Protein AF-A0A6A5EE91-F1 (afdb_monomer_lite)

Organism: Perca fluviatilis (NCBI:txid8168)

Secondary structure (DSSP, 8-state):
-EETTTTEE--HHHHHTTTTTS-EE-HHHHHHHHHHHHHHHHHHHHHHHHHHHHHHHHHHHHHHHHHHHHHHHHHHHHHHHHHHHHHHHHHHHHHHHHHHHHHHHHHHHHHHHHHHHHHHHHHHHHHHHHHHHHH--HHHHTTHHHHHHHHHHHHHHHHHHHHHHTT-GGGGG---

Radius of gyration: 57.84 Å; chains: 1; bounding box: 101×19×153 Å

InterPro domains:
  IPR051051 E3 ubiquitin-protein ligase TRIM/RNF [PTHR25465] (1-145)
  IPR058030 TRIM8/14/16/25/29/45/65, coiled-coil region [PF25600] (47-143)

Foldseek 3Di:
DAFPVVRGDDDPVCCVPVVVVTDDDDPVVVVVVVVVVVVVVVVVVVVVVVVVVVVVVVVVVVVVVVVVVVVVVVVVVVVVVVVVVVVVVVVVVVVVVVVVLVVLVVVVVVLVVVVVVVVVVVVVVVVVVVVLVVVPDPVSVVCVVVVVVVVVVSVVVVVVSVVVVVPRCNPVPPDD

pLDDT: mean 83.96, std 17.57, range [39.72, 98.75]

Sequence (176 aa):
MFCQKDQKPVCVQGTEREHKRHKTVPMEEENKRIHLREMISSIQPMIHTRLRRVKEIQNSVGLSKQITEREIESSAQICSMLISAIERQHARLVEELEKRQQEAERRAEELFQELEEELNDLQMRSSELQHLEHTQNPVHLLQVRYLHCIYTDLNQHFKNCTQTFASFPIFRVSRL

Structure (mmCIF, N/CA/C/O backbone):
data_AF-A0A6A5EE91-F1
#
_entry.id   AF-A0A6A5EE91-F1
#
loop_
_atom_site.group_PDB
_atom_site.id
_atom_site.type_symbol
_atom_site.label_atom_id
_atom_site.label_alt_id
_atom_site.label_comp_id
_atom_site.label_asym_id
_atom_site.label_entity_id
_atom_site.label_seq_id
_atom_site.pdbx_PDB_ins_code
_atom_site.Cartn_x
_atom_site.Cartn_y
_atom_site.Cartn_z
_atom_site.occupancy
_atom_site.B_iso_or_equiv
_atom_site.auth_seq_id
_atom_site.auth_comp_id
_atom_site.auth_asym_id
_atom_site.auth_atom_id
_atom_site.pdbx_PDB_model_num
ATOM 1 N N . MET A 1 1 ? -40.804 -7.877 71.565 1.00 92.88 1 MET A N 1
ATOM 2 C CA . MET A 1 1 ? -41.388 -7.021 70.508 1.00 92.88 1 MET A CA 1
ATOM 3 C C . MET A 1 1 ? -40.416 -5.888 70.218 1.00 92.88 1 MET A C 1
ATOM 5 O O . MET A 1 1 ? -39.612 -5.576 71.084 1.00 92.88 1 MET A O 1
ATOM 9 N N . PHE A 1 2 ? -40.455 -5.280 69.040 1.00 93.94 2 PHE A N 1
ATOM 10 C CA . PHE A 1 2 ? -39.658 -4.102 68.699 1.00 93.94 2 PHE A CA 1
ATOM 11 C C . PHE A 1 2 ? -40.588 -2.924 68.434 1.00 93.94 2 PHE A C 1
ATOM 13 O O . PHE A 1 2 ? -41.503 -3.038 67.618 1.00 93.94 2 PHE A O 1
ATOM 20 N N . CYS A 1 3 ? -40.387 -1.808 69.134 1.00 94.00 3 CYS A N 1
ATOM 21 C CA . CYS A 1 3 ? -41.149 -0.586 68.903 1.00 94.00 3 CYS A CA 1
ATOM 22 C C . CYS A 1 3 ? -40.497 0.219 67.774 1.00 94.00 3 CYS A C 1
ATOM 24 O O . CYS A 1 3 ? -39.404 0.749 67.948 1.00 94.00 3 CYS A O 1
ATOM 26 N N . GLN A 1 4 ? -41.172 0.356 66.630 1.00 90.62 4 GLN A N 1
ATOM 27 C CA . GLN A 1 4 ? -40.611 1.045 65.457 1.00 90.62 4 GLN A CA 1
ATOM 28 C C . GLN A 1 4 ? -40.472 2.559 65.654 1.00 90.62 4 GLN A C 1
ATOM 30 O O . GLN A 1 4 ? -39.607 3.177 65.035 1.00 90.62 4 GLN A O 1
ATOM 35 N N . LYS A 1 5 ? -41.303 3.160 66.516 1.00 92.62 5 LYS A N 1
ATOM 36 C CA . LYS A 1 5 ? -41.233 4.597 66.813 1.00 92.62 5 LYS A CA 1
ATOM 37 C C . LYS A 1 5 ? -40.051 4.934 67.722 1.00 92.62 5 LYS A C 1
ATOM 39 O O . LYS A 1 5 ? -39.334 5.884 67.445 1.00 92.62 5 LYS A O 1
ATOM 44 N N . ASP A 1 6 ? -39.844 4.135 68.767 1.00 92.12 6 ASP A N 1
ATOM 45 C CA . ASP A 1 6 ? -38.796 4.383 69.768 1.00 92.12 6 ASP A CA 1
ATOM 46 C C . ASP A 1 6 ? -37.490 3.633 69.463 1.00 92.12 6 ASP A C 1
ATOM 48 O O . ASP A 1 6 ? -36.541 3.730 70.233 1.00 92.12 6 ASP A O 1
ATOM 52 N N . GLN A 1 7 ? -37.457 2.869 68.361 1.00 91.31 7 GLN A N 1
ATOM 53 C CA . GLN A 1 7 ? -36.296 2.129 67.851 1.00 91.31 7 GLN A CA 1
ATOM 54 C C . GLN A 1 7 ? -35.614 1.247 68.912 1.00 91.31 7 GLN A C 1
ATOM 56 O O . GLN A 1 7 ? -34.389 1.171 68.988 1.00 91.31 7 GLN A O 1
ATOM 61 N N . LYS A 1 8 ? -36.410 0.568 69.751 1.00 92.12 8 LYS A N 1
ATOM 62 C CA . LYS A 1 8 ? -35.899 -0.282 70.836 1.00 92.12 8 LYS A CA 1
ATOM 63 C C . LYS A 1 8 ? -36.728 -1.552 71.046 1.00 92.12 8 LYS A C 1
ATOM 65 O O . LYS A 1 8 ? -37.943 -1.545 70.801 1.00 92.12 8 LYS A O 1
ATOM 70 N N . PRO A 1 9 ? -36.107 -2.642 71.534 1.00 92.44 9 PRO A N 1
ATOM 71 C CA . PRO A 1 9 ? -36.844 -3.798 72.016 1.00 92.44 9 PRO A CA 1
ATOM 72 C C . PRO A 1 9 ? -37.710 -3.421 73.222 1.00 92.44 9 PRO A C 1
ATOM 74 O O . PRO A 1 9 ? -37.309 -2.648 74.089 1.00 92.44 9 PRO A O 1
ATOM 77 N N . VAL A 1 10 ? -38.910 -3.988 73.270 1.00 92.88 10 VAL A N 1
ATOM 78 C CA . VAL A 1 10 ? -39.907 -3.783 74.324 1.00 92.88 10 VAL A CA 1
ATOM 79 C C . VAL A 1 10 ? -40.538 -5.127 74.712 1.00 92.88 10 VAL A C 1
ATOM 81 O O . VAL A 1 10 ? -40.717 -6.023 73.872 1.00 92.88 10 VAL A O 1
ATOM 84 N N . CYS A 1 11 ? -40.868 -5.288 75.995 1.00 91.75 11 CYS A N 1
ATOM 85 C CA . CYS A 1 11 ? -41.605 -6.449 76.500 1.00 91.75 11 CYS A CA 1
ATOM 86 C C . CYS A 1 11 ? -43.102 -6.351 76.145 1.00 91.75 11 CYS A C 1
ATOM 88 O O . CYS A 1 11 ? -43.595 -5.272 75.814 1.00 91.75 11 CYS A O 1
ATOM 90 N N . VAL A 1 12 ? -43.842 -7.462 76.235 1.00 87.62 12 VAL A N 1
ATOM 91 C CA . VAL A 1 12 ? -45.277 -7.521 75.877 1.00 87.62 12 VAL A CA 1
ATOM 92 C C . VAL A 1 12 ? -46.114 -6.535 76.706 1.00 87.62 12 VAL A C 1
ATOM 94 O O . VAL A 1 12 ? -46.887 -5.766 76.150 1.00 87.62 12 VAL A O 1
ATOM 97 N N . GLN A 1 13 ? -45.876 -6.435 78.015 1.00 89.56 13 GLN A N 1
ATOM 98 C CA . GLN A 1 13 ? -46.584 -5.479 78.883 1.00 89.56 13 GLN A CA 1
ATOM 99 C C . GLN A 1 13 ? -46.314 -4.012 78.502 1.00 89.56 13 GLN A C 1
ATOM 101 O O . GLN A 1 13 ? -47.213 -3.173 78.560 1.00 89.56 13 GLN A O 1
ATOM 106 N N . GLY A 1 14 ? -45.092 -3.697 78.058 1.00 86.31 14 GLY A N 1
ATOM 107 C CA . GLY A 1 14 ? -44.739 -2.370 77.550 1.00 86.31 14 GLY A CA 1
ATOM 108 C C . GLY A 1 14 ? -45.494 -2.016 76.267 1.00 86.31 14 GLY A C 1
ATOM 109 O O . GLY A 1 14 ? -45.837 -0.851 76.066 1.00 86.31 14 GLY A O 1
ATOM 110 N N . THR A 1 15 ? -45.825 -3.016 75.437 1.00 86.44 15 THR A N 1
ATOM 111 C CA . THR A 1 15 ? -46.661 -2.819 74.238 1.00 86.44 15 THR A CA 1
ATOM 112 C C . THR A 1 15 ? -48.112 -2.478 74.559 1.00 86.44 15 THR A C 1
ATOM 114 O O . THR A 1 15 ? -48.757 -1.823 73.754 1.00 86.44 15 THR A O 1
ATOM 117 N N . GLU A 1 16 ? -48.615 -2.836 75.742 1.00 87.56 16 GLU A N 1
ATOM 118 C CA . GLU A 1 16 ? -49.997 -2.559 76.161 1.00 87.56 16 GLU A CA 1
ATOM 119 C C . GLU A 1 16 ? -50.145 -1.254 76.960 1.00 87.56 16 GLU A C 1
ATOM 121 O O . GLU A 1 16 ? -51.261 -0.759 77.136 1.00 87.56 16 GLU A O 1
ATOM 126 N N . ARG A 1 17 ? -49.031 -0.678 77.435 1.00 90.06 17 ARG A N 1
ATOM 127 C CA . ARG A 1 17 ? -48.997 0.551 78.242 1.00 90.06 17 ARG A CA 1
ATOM 128 C C . ARG A 1 17 ? -48.303 1.691 77.499 1.00 90.06 17 ARG A C 1
ATOM 130 O O . ARG A 1 17 ? -48.923 2.365 76.678 1.00 90.06 17 ARG A O 1
ATOM 137 N N . GLU A 1 18 ? -47.017 1.890 77.772 1.00 90.75 18 GLU A N 1
ATOM 138 C CA . GLU A 1 18 ? -46.207 3.012 77.282 1.00 90.75 18 GLU A CA 1
ATOM 139 C C . GLU A 1 18 ? -46.139 3.063 75.751 1.00 90.75 18 GLU A C 1
ATOM 141 O O . GLU A 1 18 ? -46.157 4.142 75.162 1.00 90.75 18 GLU A O 1
ATOM 146 N N . HIS A 1 19 ? -46.152 1.899 75.097 1.00 90.31 19 HIS A N 1
ATOM 147 C CA . HIS A 1 19 ? -46.056 1.771 73.644 1.00 90.31 19 HIS A CA 1
ATOM 148 C C . HIS A 1 19 ? -47.381 1.370 72.976 1.00 90.31 19 HIS A C 1
ATOM 150 O O . HIS A 1 19 ? -47.380 1.002 71.804 1.00 90.31 19 HIS A O 1
ATOM 156 N N . LYS A 1 20 ? -48.526 1.498 73.669 1.00 89.81 20 LYS A N 1
ATOM 157 C CA . LYS A 1 20 ? -49.857 1.082 73.171 1.00 89.81 20 LYS A CA 1
ATOM 158 C C . LYS A 1 20 ? -50.267 1.724 71.848 1.00 89.81 20 LYS A C 1
ATOM 160 O O . LYS A 1 20 ? -50.977 1.124 71.050 1.00 89.81 20 LYS A O 1
ATOM 165 N N . ARG A 1 21 ? -49.838 2.967 71.621 1.00 92.44 21 ARG A N 1
ATOM 166 C CA . ARG A 1 21 ? -50.110 3.722 70.385 1.00 92.44 21 ARG A CA 1
ATOM 167 C C . ARG A 1 21 ? -48.973 3.639 69.369 1.00 92.44 21 ARG A C 1
ATOM 169 O O . ARG A 1 21 ? -49.032 4.301 68.337 1.00 92.44 21 ARG A O 1
ATOM 176 N N . HIS A 1 22 ? -47.909 2.900 69.670 1.00 93.62 22 HIS A N 1
ATOM 177 C CA . HIS A 1 22 ? -46.760 2.759 68.788 1.00 93.62 22 HIS A CA 1
ATOM 178 C C . HIS A 1 22 ? -46.861 1.439 68.027 1.00 93.62 22 HIS A C 1
ATOM 180 O O . HIS A 1 22 ? -47.317 0.426 68.554 1.00 93.62 22 HIS A O 1
ATOM 186 N N . LYS A 1 23 ? -46.410 1.438 66.770 1.00 92.81 23 LYS A N 1
ATOM 187 C CA . LYS A 1 23 ? -46.340 0.206 65.988 1.00 92.81 23 LYS A CA 1
ATOM 188 C C . LYS A 1 23 ? -45.242 -0.686 66.563 1.00 92.81 23 LYS A C 1
ATOM 190 O O . LYS A 1 23 ? -44.068 -0.304 66.563 1.00 92.81 23 LYS A O 1
ATOM 195 N N . THR A 1 24 ? -45.633 -1.862 67.046 1.00 92.81 24 THR A N 1
ATOM 196 C CA . THR A 1 24 ? -44.711 -2.883 67.540 1.00 92.81 24 THR A CA 1
ATOM 197 C C . THR A 1 24 ? -44.760 -4.108 66.633 1.00 92.81 24 THR A C 1
ATOM 199 O O . THR A 1 24 ? -45.822 -4.483 66.146 1.00 92.81 24 THR A O 1
ATOM 202 N N . VAL A 1 25 ? -43.600 -4.699 66.355 1.00 93.62 25 VAL A N 1
ATOM 203 C CA . VAL A 1 25 ? -43.458 -5.885 65.493 1.00 93.62 25 VAL A CA 1
ATOM 204 C C . VAL A 1 25 ? -42.658 -6.978 66.212 1.00 93.62 25 VAL A C 1
ATOM 206 O O . VAL A 1 25 ? -41.952 -6.676 67.184 1.00 93.62 25 VAL A O 1
ATOM 209 N N . PRO A 1 26 ? -42.744 -8.252 65.793 1.00 94.44 26 PRO A N 1
ATOM 210 C CA . PRO A 1 26 ? -41.847 -9.294 66.280 1.00 94.44 26 PRO A CA 1
ATOM 211 C C . PRO A 1 26 ? -40.377 -8.937 66.023 1.00 94.44 26 PRO A C 1
ATOM 213 O O . PRO A 1 26 ? -40.028 -8.374 64.987 1.00 94.44 26 PRO A O 1
ATOM 216 N N . MET A 1 27 ? -39.501 -9.282 66.969 1.00 90.94 27 MET A N 1
ATOM 217 C CA . MET A 1 27 ? -38.070 -8.949 66.888 1.00 90.94 27 MET A CA 1
ATOM 218 C C . MET A 1 27 ? -37.396 -9.611 65.677 1.00 90.94 27 MET A C 1
ATOM 220 O O . MET A 1 27 ? -36.584 -8.994 64.999 1.00 90.94 27 MET A O 1
ATOM 224 N N . GLU A 1 28 ? -37.766 -10.858 65.381 1.00 92.38 28 GLU A N 1
ATOM 225 C CA . GLU A 1 28 ? -37.256 -11.614 64.231 1.00 92.38 28 GLU A CA 1
ATOM 226 C C . GLU A 1 28 ? -37.595 -10.943 62.898 1.00 92.38 28 GLU A C 1
ATOM 228 O O . GLU A 1 28 ? -36.780 -10.950 61.977 1.00 92.38 28 GLU A O 1
ATOM 233 N N . GLU A 1 29 ? -38.781 -10.338 62.793 1.00 93.31 29 GLU A N 1
ATOM 234 C CA . GLU A 1 29 ? -39.192 -9.614 61.594 1.00 93.31 29 GLU A CA 1
ATOM 235 C C . GLU A 1 29 ? -38.387 -8.321 61.428 1.00 93.31 29 GLU A C 1
ATOM 237 O O . GLU A 1 29 ? -37.888 -8.050 60.335 1.00 93.31 29 GLU A O 1
ATOM 242 N N . GLU A 1 30 ? -38.176 -7.555 62.504 1.00 91.94 30 GLU A N 1
ATOM 243 C CA . GLU A 1 30 ? -37.351 -6.342 62.433 1.00 91.94 30 GLU A CA 1
ATOM 244 C C . GLU A 1 30 ? -35.878 -6.664 62.124 1.00 91.94 30 GLU A C 1
ATOM 246 O O . GLU A 1 30 ? -35.286 -6.015 61.265 1.00 91.94 30 GLU A O 1
ATOM 251 N N . ASN A 1 31 ? -35.305 -7.717 62.719 1.00 91.31 31 ASN A N 1
ATOM 252 C CA . ASN A 1 31 ? -33.938 -8.159 62.417 1.00 91.31 31 ASN A CA 1
ATOM 253 C C . ASN A 1 31 ? -33.769 -8.539 60.937 1.00 91.31 31 ASN A C 1
ATOM 255 O O . ASN A 1 31 ? -32.796 -8.131 60.302 1.00 91.31 31 ASN A O 1
ATOM 259 N N . LYS A 1 32 ? -34.741 -9.257 60.352 1.00 95.25 32 LYS A N 1
ATOM 260 C CA . LYS A 1 32 ? -34.754 -9.546 58.907 1.00 95.25 32 LYS A CA 1
ATOM 261 C C . LYS A 1 32 ? -34.790 -8.258 58.079 1.00 95.25 32 LYS A C 1
ATOM 263 O O . LYS A 1 32 ? -34.081 -8.157 57.081 1.00 95.25 32 LYS A O 1
ATOM 268 N N . ARG A 1 33 ? -35.576 -7.252 58.486 1.00 92.56 33 ARG A N 1
ATOM 269 C CA . ARG A 1 33 ? -35.653 -5.953 57.788 1.00 92.56 33 ARG A CA 1
ATOM 270 C C . ARG A 1 33 ? -34.350 -5.159 57.872 1.00 92.56 33 ARG A C 1
ATOM 272 O O . ARG A 1 33 ? -33.967 -4.553 56.873 1.00 92.56 33 ARG A O 1
ATOM 279 N N . ILE A 1 34 ? -33.672 -5.167 59.021 1.00 92.25 34 ILE A N 1
ATOM 280 C CA . ILE A 1 34 ? -32.354 -4.535 59.192 1.00 92.25 34 ILE A CA 1
ATOM 281 C C . ILE A 1 34 ? -31.336 -5.208 58.271 1.00 92.25 34 ILE A C 1
ATOM 283 O O . ILE A 1 34 ? -30.700 -4.523 57.472 1.00 92.25 34 ILE A O 1
ATOM 287 N N . HIS A 1 35 ? -31.273 -6.540 58.287 1.00 95.94 35 HIS A N 1
ATOM 288 C CA . HIS A 1 35 ? -30.341 -7.289 57.450 1.00 95.94 35 HIS A CA 1
ATOM 289 C C . HIS A 1 35 ? -30.570 -7.050 55.948 1.00 95.94 35 HIS A C 1
ATOM 291 O O . HIS A 1 35 ? -29.628 -6.809 55.195 1.00 95.94 35 HIS A O 1
ATOM 297 N N . LEU A 1 36 ? -31.833 -7.009 55.502 1.00 96.75 36 LEU A N 1
ATOM 298 C CA . LEU A 1 36 ? -32.169 -6.635 54.124 1.00 96.75 36 LEU A CA 1
ATOM 299 C C . LEU A 1 36 ? -31.697 -5.216 53.779 1.00 96.75 36 LEU A C 1
ATOM 301 O O . LEU A 1 36 ? -31.202 -4.986 52.677 1.00 96.75 36 LEU A O 1
ATOM 305 N N . ARG A 1 37 ? -31.826 -4.257 54.703 1.00 96.31 37 ARG A N 1
ATOM 306 C CA . ARG A 1 37 ? -31.369 -2.876 54.487 1.00 96.31 37 ARG A CA 1
ATOM 307 C C . ARG A 1 37 ? -29.848 -2.798 54.357 1.00 96.31 37 ARG A C 1
ATOM 309 O O . ARG A 1 37 ? -29.365 -2.054 53.504 1.00 96.31 37 ARG A O 1
ATOM 316 N N . GLU A 1 38 ? -29.109 -3.573 55.146 1.00 96.75 38 GLU A N 1
ATOM 317 C CA . GLU A 1 38 ? -27.648 -3.689 55.053 1.00 96.75 38 GLU A CA 1
ATOM 318 C C . GLU A 1 38 ? -27.229 -4.307 53.716 1.00 96.75 38 GLU A C 1
ATOM 320 O O . GLU A 1 38 ? -26.401 -3.735 53.005 1.00 96.75 38 GLU A O 1
ATOM 325 N N . MET A 1 39 ? -27.872 -5.409 53.312 1.00 97.19 39 MET A N 1
ATOM 326 C CA . MET A 1 39 ? -27.637 -6.037 52.010 1.00 97.19 39 MET A CA 1
ATOM 327 C C . MET A 1 39 ? -27.901 -5.066 50.856 1.00 97.19 39 MET A C 1
ATOM 329 O O . MET A 1 39 ? -27.045 -4.900 49.988 1.00 97.19 39 MET A O 1
ATOM 333 N N . ILE A 1 40 ? -29.044 -4.371 50.857 1.00 96.88 40 ILE A N 1
ATOM 334 C CA . ILE A 1 40 ? -29.371 -3.365 49.834 1.00 96.88 40 ILE A CA 1
ATOM 335 C C . ILE A 1 40 ? -28.304 -2.266 49.817 1.00 96.88 40 ILE A C 1
ATOM 337 O O . ILE A 1 40 ? -27.783 -1.942 48.750 1.00 96.88 40 ILE A O 1
ATOM 341 N N . SER A 1 41 ? -27.925 -1.743 50.985 1.00 97.12 41 SER A N 1
ATOM 342 C CA . SER A 1 41 ? -26.894 -0.703 51.107 1.00 97.12 41 SER A CA 1
ATOM 343 C C . SER A 1 41 ? -25.532 -1.164 50.581 1.00 97.12 41 SER A C 1
ATOM 345 O O . SER A 1 41 ? -24.808 -0.363 49.998 1.00 97.12 41 SER A O 1
ATOM 347 N N . SER A 1 42 ? -25.203 -2.452 50.722 1.00 97.12 42 SER A N 1
ATOM 348 C CA . SER A 1 42 ? -23.964 -3.033 50.191 1.00 97.12 42 SER A CA 1
ATOM 349 C C . SER A 1 42 ? -23.988 -3.228 48.666 1.00 97.12 42 SER A C 1
ATOM 351 O O . SER A 1 42 ? -22.977 -3.011 48.000 1.00 97.12 42 SER A O 1
ATOM 353 N N . ILE A 1 43 ? -25.146 -3.565 48.085 1.00 98.06 43 ILE A N 1
ATOM 354 C CA . ILE A 1 43 ? -25.290 -3.866 46.650 1.00 98.06 43 ILE A CA 1
ATOM 355 C C . ILE A 1 43 ? -25.389 -2.588 45.806 1.00 98.06 43 ILE A C 1
ATOM 357 O O . ILE A 1 43 ? -24.845 -2.533 44.700 1.00 98.06 43 ILE A O 1
ATOM 361 N N . GLN A 1 44 ? -26.044 -1.537 46.306 1.00 97.81 44 GLN A N 1
ATOM 362 C CA . GLN A 1 44 ? -26.201 -0.271 45.578 1.00 97.81 44 GLN A CA 1
ATOM 363 C C . GLN A 1 44 ? -24.881 0.312 45.028 1.00 97.81 44 GLN A C 1
ATOM 365 O O . GLN A 1 44 ? -24.823 0.597 43.826 1.00 97.81 44 GLN A O 1
ATOM 370 N N . PRO A 1 45 ? -23.788 0.459 45.804 1.00 97.81 45 PRO A N 1
ATOM 371 C CA . PRO A 1 45 ? -22.523 0.969 45.271 1.00 97.81 45 PRO A CA 1
ATOM 372 C C . PRO A 1 45 ? -21.879 0.020 44.248 1.00 97.81 45 PRO A C 1
ATOM 374 O O . PRO A 1 45 ? -21.222 0.488 43.312 1.00 97.81 45 PRO A O 1
ATOM 377 N N . MET A 1 46 ? -22.099 -1.296 44.360 1.00 98.31 46 MET A N 1
ATOM 378 C CA . MET A 1 46 ? -21.632 -2.271 43.367 1.00 98.31 46 MET A CA 1
ATOM 379 C C . MET A 1 46 ? -22.330 -2.056 42.020 1.00 98.31 46 MET A C 1
ATOM 381 O O . MET A 1 46 ? -21.659 -2.035 40.988 1.00 98.31 46 MET A O 1
ATOM 385 N N . ILE A 1 47 ? -23.649 -1.820 42.024 1.00 98.50 47 ILE A N 1
ATOM 386 C CA . ILE A 1 47 ? -24.422 -1.498 40.813 1.00 98.50 47 ILE A CA 1
ATOM 387 C C . ILE A 1 47 ? -23.884 -0.219 40.166 1.00 98.50 47 ILE A C 1
ATOM 389 O O . ILE A 1 47 ? -23.543 -0.232 38.984 1.00 98.50 47 ILE A O 1
ATOM 393 N N . HIS A 1 48 ? -23.726 0.862 40.935 1.00 98.06 48 HIS A N 1
ATOM 394 C CA . HIS A 1 48 ? -23.190 2.129 40.419 1.00 98.06 48 HIS A CA 1
ATOM 395 C C . HIS A 1 48 ? -21.785 1.963 39.827 1.00 98.06 48 HIS A C 1
ATOM 397 O O . HIS A 1 48 ? -21.477 2.509 38.766 1.00 98.06 48 HIS A O 1
ATOM 403 N N . THR A 1 49 ? -20.939 1.166 40.482 1.00 98.62 49 THR A N 1
ATOM 404 C CA . THR A 1 49 ? -19.597 0.842 39.985 1.00 98.62 49 THR A CA 1
ATOM 405 C C . THR A 1 49 ? -19.670 0.088 38.660 1.00 98.62 49 THR A C 1
ATOM 407 O O . THR A 1 49 ? -18.962 0.439 37.717 1.00 98.62 49 THR A O 1
ATOM 410 N N . ARG A 1 50 ? -20.547 -0.918 38.543 1.00 98.75 50 ARG A N 1
ATOM 411 C CA . ARG A 1 50 ? -20.710 -1.685 37.300 1.00 98.75 50 ARG A CA 1
ATOM 412 C C . ARG A 1 50 ? -21.280 -0.834 36.168 1.00 98.75 50 ARG A C 1
ATOM 414 O O . ARG A 1 50 ? -20.754 -0.916 35.064 1.00 98.75 50 ARG A O 1
ATOM 421 N N . LEU A 1 51 ? -22.253 0.036 36.437 1.00 98.75 51 LEU A N 1
ATOM 422 C CA . LEU A 1 51 ? -22.781 0.984 35.447 1.00 98.75 51 LEU A CA 1
ATOM 423 C C . LEU A 1 51 ? -21.689 1.920 34.915 1.00 98.75 51 LEU A C 1
ATOM 425 O O . LEU A 1 51 ? -21.582 2.122 33.705 1.00 98.75 51 LEU A O 1
ATOM 429 N N . ARG A 1 52 ? -20.827 2.441 35.799 1.00 98.69 52 ARG A N 1
ATOM 430 C CA . ARG A 1 52 ? -19.680 3.264 35.390 1.00 98.69 52 ARG A CA 1
ATOM 431 C C . ARG A 1 52 ? -18.715 2.481 34.502 1.00 98.69 52 ARG A C 1
ATOM 433 O O . ARG A 1 52 ? -18.356 2.965 33.433 1.00 98.69 52 ARG A O 1
ATOM 440 N N . ARG A 1 53 ? -18.358 1.255 34.903 1.00 98.69 53 ARG A N 1
ATOM 441 C CA . ARG A 1 53 ? -17.478 0.378 34.113 1.00 98.69 53 ARG A CA 1
ATOM 442 C C . ARG A 1 53 ? -18.051 0.070 32.733 1.00 98.69 53 ARG A C 1
ATOM 444 O O . ARG A 1 53 ? -17.306 0.107 31.763 1.00 98.69 53 ARG A O 1
ATOM 451 N N . VAL A 1 54 ? -19.356 -0.183 32.623 1.00 98.75 54 VAL A N 1
ATOM 452 C CA . VAL A 1 54 ? -20.011 -0.394 31.321 1.00 98.75 54 VAL A CA 1
ATOM 453 C C . VAL A 1 54 ? -19.830 0.828 30.419 1.00 98.75 54 VAL A C 1
ATOM 455 O O . VAL A 1 54 ? -19.422 0.672 29.271 1.00 98.75 54 VAL A O 1
ATOM 458 N N . LYS A 1 55 ? -20.046 2.040 30.943 1.00 98.62 55 LYS A N 1
ATOM 459 C CA . LYS A 1 55 ? -19.866 3.281 30.175 1.00 98.62 55 LYS A CA 1
ATOM 460 C C . LYS A 1 55 ? -18.407 3.508 29.758 1.00 98.62 55 LYS A C 1
ATOM 462 O O . LYS A 1 55 ? -18.149 3.886 28.620 1.00 98.62 55 LYS A O 1
ATOM 467 N N . GLU A 1 56 ? -17.455 3.252 30.655 1.00 98.69 56 GLU A N 1
ATOM 468 C CA . GLU A 1 56 ? -16.015 3.326 30.355 1.00 98.69 56 GLU A CA 1
ATOM 469 C C . GLU A 1 56 ? -15.626 2.369 29.219 1.00 98.69 56 GLU A C 1
ATOM 471 O O . GLU A 1 56 ? -14.953 2.778 28.274 1.00 98.69 56 GLU A O 1
ATOM 476 N N . ILE A 1 57 ? -16.099 1.119 29.274 1.00 98.69 57 ILE A N 1
ATOM 477 C CA . ILE A 1 57 ? -15.833 0.109 28.243 1.00 98.69 57 ILE A CA 1
ATOM 478 C C . ILE A 1 57 ? -16.457 0.523 26.908 1.00 98.69 57 ILE A C 1
ATOM 480 O O . ILE A 1 57 ? -15.784 0.469 25.884 1.00 98.69 57 ILE A O 1
ATOM 484 N N . GLN A 1 58 ? -17.712 0.982 26.902 1.00 98.69 58 GLN A N 1
ATOM 485 C CA . GLN A 1 58 ? -18.376 1.446 25.679 1.00 98.69 58 GLN A CA 1
ATOM 486 C C . GLN A 1 58 ? -17.614 2.599 25.014 1.00 98.69 58 GLN A C 1
ATOM 488 O O . GLN A 1 58 ? -17.392 2.569 23.803 1.00 98.69 58 GLN A O 1
ATOM 493 N N . ASN A 1 59 ? -17.154 3.572 25.804 1.00 98.62 59 ASN A N 1
ATOM 494 C CA . ASN A 1 59 ? -16.345 4.679 25.300 1.00 98.62 59 ASN A CA 1
ATOM 495 C C . ASN A 1 59 ? -15.001 4.191 24.746 1.00 98.62 59 ASN A C 1
ATOM 497 O O . ASN A 1 59 ? -14.602 4.603 23.660 1.00 98.62 59 ASN A O 1
ATOM 501 N N . SER A 1 60 ? -14.316 3.298 25.465 1.00 98.62 60 SER A N 1
ATOM 502 C CA . SER A 1 60 ? -13.035 2.731 25.030 1.00 98.62 60 SER A CA 1
ATOM 503 C C . SER A 1 60 ? -13.168 1.959 23.715 1.00 98.62 60 SER A C 1
ATOM 505 O O . SER A 1 60 ? -12.360 2.159 22.811 1.00 98.62 60 SER A O 1
ATOM 507 N N . VAL A 1 61 ? -14.222 1.152 23.562 1.00 98.69 61 VAL A N 1
ATOM 508 C CA . VAL A 1 61 ? -14.519 0.445 22.308 1.00 98.69 61 VAL A CA 1
ATOM 509 C C . VAL A 1 61 ? -14.803 1.433 21.174 1.00 98.69 61 VAL A C 1
ATOM 511 O O . VAL A 1 61 ? -14.299 1.246 20.069 1.00 98.69 61 VAL A O 1
ATOM 514 N N . GLY A 1 62 ? -15.574 2.493 21.432 1.00 98.56 62 GLY A N 1
ATOM 515 C CA . GLY A 1 62 ? -15.842 3.540 20.442 1.00 98.56 62 GLY A CA 1
ATOM 516 C C . GLY A 1 62 ? -14.568 4.242 19.966 1.00 98.56 62 GLY A C 1
ATOM 517 O O . GLY A 1 62 ? -14.350 4.371 18.764 1.00 98.56 62 GLY A O 1
ATOM 518 N N . LEU A 1 63 ? -13.694 4.625 20.901 1.00 98.69 63 LEU A N 1
ATOM 519 C CA . LEU A 1 63 ? -12.401 5.238 20.589 1.00 98.69 63 LEU A CA 1
A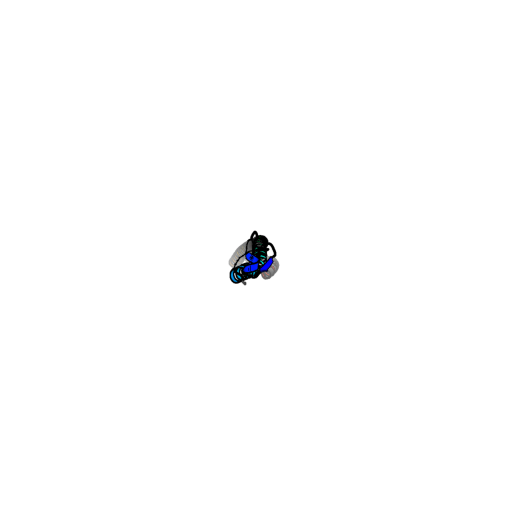TOM 520 C C . LEU A 1 63 ? -11.489 4.286 19.815 1.00 98.69 63 LEU A C 1
ATOM 522 O O . LEU A 1 63 ? -10.892 4.695 18.825 1.00 98.69 63 LEU A O 1
ATOM 526 N N . SER A 1 64 ? -11.413 3.017 20.223 1.00 98.69 64 SER A N 1
ATOM 527 C CA . SER A 1 64 ? -10.610 2.013 19.521 1.00 98.69 64 SER A CA 1
ATOM 528 C C . SER A 1 64 ? -11.051 1.863 18.068 1.00 98.69 64 SER A C 1
ATOM 530 O O . SER A 1 64 ? -10.195 1.838 17.193 1.00 98.69 64 SER A O 1
ATOM 532 N N . LYS A 1 65 ? -12.362 1.823 17.795 1.00 98.69 65 LYS A N 1
ATOM 533 C CA . LYS A 1 65 ? -12.884 1.758 16.421 1.00 98.69 65 LYS A CA 1
ATOM 534 C C . LYS A 1 65 ? -12.459 2.968 15.591 1.00 98.69 65 LYS A C 1
ATOM 536 O O . LYS A 1 65 ? -11.924 2.791 14.506 1.00 98.69 65 LYS A O 1
ATOM 541 N N . GLN A 1 66 ? -12.620 4.175 16.134 1.00 98.62 66 GLN A N 1
ATOM 542 C CA . GLN A 1 66 ? -12.221 5.408 15.445 1.00 98.62 66 GLN A CA 1
ATOM 543 C C . GLN A 1 66 ? -10.713 5.473 15.170 1.00 98.62 66 GLN A C 1
ATOM 545 O O . GLN A 1 66 ? -10.297 5.980 14.130 1.00 98.62 66 GLN A O 1
ATOM 550 N N . ILE A 1 67 ? -9.887 4.988 16.103 1.00 98.69 67 ILE A N 1
ATOM 551 C CA . ILE A 1 67 ? -8.434 4.912 15.917 1.00 98.69 67 ILE A CA 1
ATOM 552 C C . ILE A 1 67 ? -8.109 3.935 14.789 1.00 98.69 67 ILE A C 1
ATOM 554 O O . ILE A 1 67 ? -7.417 4.319 13.852 1.00 98.69 67 ILE A O 1
ATOM 558 N N . THR A 1 68 ? -8.660 2.721 14.833 1.00 98.62 68 THR A N 1
ATOM 559 C CA . THR A 1 68 ? -8.435 1.707 13.798 1.00 98.62 68 THR A CA 1
ATOM 560 C C . THR A 1 68 ? -8.888 2.188 12.418 1.00 98.62 68 THR A C 1
ATOM 562 O O . THR A 1 68 ? -8.146 2.035 11.455 1.00 98.62 68 THR A O 1
ATOM 565 N N . GLU A 1 69 ? -10.057 2.823 12.302 1.00 98.69 69 GLU A N 1
ATOM 566 C CA . GLU A 1 69 ? -10.537 3.401 11.036 1.00 98.69 69 GLU A CA 1
ATOM 567 C C . GLU A 1 69 ? -9.572 4.466 10.493 1.00 98.69 69 GLU A C 1
ATOM 569 O O . GLU A 1 69 ? -9.238 4.457 9.309 1.00 98.69 69 GLU A O 1
ATOM 574 N N . ARG A 1 70 ? -9.058 5.346 11.362 1.00 98.62 70 ARG A N 1
ATOM 575 C CA . ARG A 1 70 ? -8.081 6.371 10.971 1.00 98.62 70 ARG A CA 1
ATOM 576 C C . ARG A 1 70 ? -6.742 5.770 10.543 1.00 98.62 70 ARG A C 1
ATOM 578 O O . ARG A 1 70 ? -6.126 6.272 9.607 1.00 98.62 70 ARG A O 1
ATOM 585 N N . GLU A 1 71 ? -6.275 4.729 11.225 1.00 98.69 71 GLU A N 1
ATOM 586 C CA . GLU A 1 71 ? -5.045 4.020 10.858 1.00 98.69 71 GLU A CA 1
ATOM 587 C C . GLU A 1 71 ? -5.190 3.312 9.507 1.00 98.69 71 GLU A C 1
ATOM 589 O O . GLU A 1 71 ? -4.286 3.405 8.676 1.00 98.69 71 GLU A O 1
ATOM 594 N N . ILE A 1 72 ? -6.343 2.686 9.246 1.00 98.69 72 ILE A N 1
ATOM 595 C CA . ILE A 1 72 ? -6.661 2.086 7.945 1.00 98.69 72 ILE A CA 1
ATOM 596 C C . ILE A 1 72 ? -6.628 3.155 6.847 1.00 98.69 72 ILE A C 1
ATOM 598 O O . ILE A 1 72 ? -5.898 2.987 5.875 1.00 98.69 72 ILE A O 1
ATOM 602 N N . GLU A 1 73 ? -7.337 4.272 7.021 1.00 98.62 73 GLU A N 1
ATOM 603 C CA . GLU A 1 73 ? -7.368 5.380 6.055 1.00 98.62 73 GLU A CA 1
ATOM 604 C C . GLU A 1 73 ? -5.960 5.935 5.776 1.00 98.62 73 GLU A C 1
ATOM 606 O O . GLU A 1 73 ? -5.538 6.049 4.626 1.00 98.62 73 GLU A O 1
ATOM 611 N N . SER A 1 74 ? -5.193 6.217 6.834 1.00 98.50 74 SER A N 1
ATOM 612 C CA . SER A 1 74 ? -3.820 6.724 6.727 1.00 98.50 74 SER A CA 1
ATOM 613 C C . SER A 1 74 ? -2.908 5.745 5.979 1.00 98.50 74 SER A C 1
ATOM 615 O O . SER A 1 74 ? -2.181 6.130 5.060 1.00 98.50 74 SER A O 1
ATOM 617 N N . SER A 1 75 ? -2.980 4.455 6.322 1.00 98.56 75 SER A N 1
ATOM 618 C CA . SER A 1 75 ? -2.189 3.423 5.648 1.00 98.56 75 SER A CA 1
ATOM 619 C C . SER A 1 75 ? -2.572 3.277 4.173 1.00 98.56 75 SER A C 1
ATOM 621 O O . SER A 1 75 ? -1.684 3.199 3.324 1.00 98.56 75 SER A O 1
ATOM 623 N N . ALA A 1 76 ? -3.866 3.337 3.842 1.00 98.50 76 ALA A N 1
ATOM 624 C CA . ALA A 1 76 ? -4.353 3.280 2.469 1.00 98.50 76 ALA A CA 1
ATOM 625 C C . ALA A 1 76 ? -3.840 4.462 1.631 1.00 98.50 76 ALA A C 1
ATOM 627 O O . ALA A 1 76 ? -3.389 4.263 0.501 1.00 98.50 76 ALA A O 1
ATOM 628 N N . GLN A 1 77 ? -3.830 5.673 2.196 1.00 98.62 77 GLN A N 1
ATOM 629 C CA . GLN A 1 77 ? -3.285 6.860 1.532 1.00 98.62 77 GLN A CA 1
ATOM 630 C C . GLN A 1 77 ? -1.788 6.708 1.238 1.00 98.62 77 GLN A C 1
ATOM 632 O O . GLN A 1 77 ? -1.356 6.939 0.107 1.00 98.62 77 GLN A O 1
ATOM 637 N N . ILE A 1 78 ? -0.998 6.251 2.216 1.00 98.56 78 ILE A N 1
ATOM 638 C CA . ILE A 1 78 ? 0.443 6.015 2.033 1.00 98.56 78 ILE A CA 1
ATOM 639 C C . ILE A 1 78 ? 0.686 4.945 0.961 1.00 98.56 78 ILE A C 1
ATOM 641 O O . ILE A 1 78 ? 1.495 5.154 0.055 1.00 98.56 78 ILE A O 1
ATOM 645 N N . CYS A 1 79 ? -0.028 3.818 1.021 1.00 98.56 79 CYS A N 1
ATOM 646 C CA . CYS A 1 79 ? 0.073 2.763 0.015 1.00 98.56 79 CYS A CA 1
ATOM 647 C C . CYS A 1 79 ? -0.271 3.284 -1.385 1.00 98.56 79 CYS A C 1
ATOM 649 O O . CYS A 1 79 ? 0.478 3.026 -2.325 1.00 98.56 79 CYS A O 1
ATOM 651 N N . SER A 1 80 ? -1.343 4.068 -1.524 1.00 98.69 80 SER A N 1
ATOM 652 C CA . SER A 1 80 ? -1.719 4.677 -2.802 1.00 98.69 80 SER A CA 1
ATOM 653 C C . SER A 1 80 ? -0.621 5.595 -3.339 1.00 98.69 80 SER A C 1
ATOM 655 O O . SER A 1 80 ? -0.293 5.525 -4.522 1.00 98.69 80 SER A O 1
ATOM 657 N N . MET A 1 81 ? -0.015 6.428 -2.488 1.00 98.50 81 MET A N 1
ATOM 658 C CA . MET A 1 81 ? 1.085 7.308 -2.894 1.00 98.50 81 MET A CA 1
ATOM 659 C C . MET A 1 81 ? 2.299 6.517 -3.392 1.00 98.50 81 MET A C 1
ATOM 661 O O . MET A 1 81 ? 2.902 6.896 -4.400 1.00 98.50 81 MET A O 1
ATOM 665 N N . LEU A 1 82 ? 2.649 5.427 -2.703 1.00 98.75 82 LEU A N 1
ATOM 666 C CA . LEU A 1 82 ? 3.761 4.554 -3.079 1.00 98.75 82 LEU A CA 1
ATOM 667 C C . LEU A 1 82 ? 3.499 3.840 -4.406 1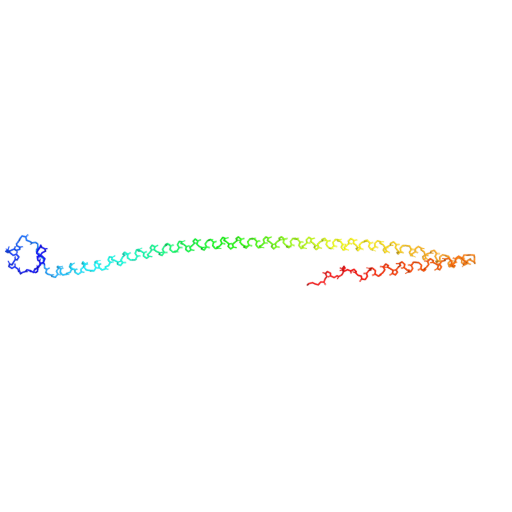.00 98.75 82 LEU A C 1
ATOM 669 O O . LEU A 1 82 ? 4.370 3.860 -5.274 1.00 98.75 82 LEU A O 1
ATOM 673 N N . ILE A 1 83 ? 2.303 3.275 -4.593 1.00 98.69 83 ILE A N 1
ATOM 674 C CA . ILE A 1 83 ? 1.905 2.618 -5.847 1.00 98.69 83 ILE A CA 1
ATOM 675 C C . ILE A 1 83 ? 2.035 3.601 -7.009 1.00 98.69 83 ILE A C 1
ATOM 677 O O . ILE A 1 83 ? 2.770 3.334 -7.957 1.00 98.69 83 ILE A O 1
ATOM 681 N N . SER A 1 84 ? 1.441 4.790 -6.892 1.00 98.62 84 SER A N 1
ATOM 682 C CA . SER A 1 84 ? 1.523 5.788 -7.958 1.00 98.62 84 SER A CA 1
ATOM 683 C C . SER A 1 84 ? 2.954 6.277 -8.212 1.00 98.62 84 SER A C 1
ATOM 685 O O . SER A 1 84 ? 3.292 6.642 -9.337 1.00 98.62 84 SER A O 1
ATOM 687 N N . ALA A 1 85 ? 3.818 6.323 -7.192 1.00 98.69 85 ALA A N 1
ATOM 688 C CA . ALA A 1 85 ? 5.227 6.664 -7.380 1.00 98.69 85 ALA A CA 1
ATOM 689 C C . ALA A 1 85 ? 5.981 5.580 -8.166 1.00 98.69 85 ALA A C 1
ATOM 691 O O . ALA A 1 85 ? 6.743 5.917 -9.074 1.00 98.69 85 ALA A O 1
ATOM 692 N N . ILE A 1 86 ? 5.735 4.306 -7.853 1.00 98.69 86 ILE A N 1
ATOM 693 C CA . ILE A 1 86 ? 6.320 3.161 -8.558 1.00 98.69 86 ILE A CA 1
ATOM 694 C C . ILE A 1 86 ? 5.849 3.135 -10.013 1.00 98.69 86 ILE A C 1
ATOM 696 O O . ILE A 1 86 ? 6.681 3.035 -10.910 1.00 98.69 86 ILE A O 1
ATOM 700 N N . GLU A 1 87 ? 4.549 3.297 -10.264 1.00 98.62 87 GLU A N 1
ATOM 701 C CA . GLU A 1 87 ? 3.980 3.319 -11.617 1.00 98.62 87 GLU A CA 1
ATOM 702 C C . GLU A 1 87 ? 4.588 4.435 -12.472 1.00 98.62 87 GLU A C 1
ATOM 704 O O . GLU A 1 87 ? 5.025 4.190 -13.598 1.00 98.62 87 GLU A O 1
ATOM 709 N N . ARG A 1 88 ? 4.698 5.653 -11.921 1.00 98.62 88 ARG A N 1
ATOM 710 C CA . ARG A 1 88 ? 5.352 6.774 -12.614 1.00 98.62 88 ARG A CA 1
ATOM 711 C C . ARG A 1 88 ? 6.813 6.478 -12.921 1.00 98.62 88 ARG A C 1
ATOM 713 O O . ARG A 1 88 ? 7.279 6.794 -14.012 1.00 98.62 88 ARG A O 1
ATOM 720 N N . GLN A 1 89 ? 7.545 5.904 -11.971 1.00 98.62 89 GLN A N 1
ATOM 721 C CA . GLN A 1 89 ? 8.956 5.599 -12.180 1.00 98.62 89 GLN A CA 1
ATOM 722 C C . GLN A 1 89 ? 9.142 4.490 -13.218 1.00 98.62 89 GLN A C 1
ATOM 724 O O . GLN A 1 89 ? 10.020 4.602 -14.067 1.00 98.62 89 GLN A O 1
ATOM 729 N N . HIS A 1 90 ? 8.292 3.464 -13.196 1.00 98.50 90 HIS A N 1
ATOM 730 C CA . HIS A 1 90 ? 8.289 2.403 -14.194 1.00 98.50 90 HIS A CA 1
ATOM 731 C C . HIS A 1 90 ? 8.003 2.954 -15.596 1.00 98.50 90 HIS A C 1
ATOM 733 O O . HIS A 1 90 ? 8.768 2.683 -16.516 1.00 98.50 90 HIS A O 1
ATOM 739 N N . ALA A 1 91 ? 6.978 3.800 -15.752 1.00 98.50 91 ALA A N 1
ATOM 740 C CA . ALA A 1 91 ? 6.664 4.437 -17.032 1.00 98.50 91 ALA A CA 1
ATOM 741 C C . ALA A 1 91 ? 7.847 5.255 -17.582 1.00 98.50 91 ALA A C 1
ATOM 743 O O . ALA A 1 91 ? 8.186 5.134 -18.756 1.00 98.50 91 ALA A O 1
ATOM 744 N N . ARG A 1 92 ? 8.528 6.027 -16.723 1.00 98.31 92 ARG A N 1
ATOM 745 C CA . ARG A 1 92 ? 9.724 6.794 -17.113 1.00 98.31 92 ARG A CA 1
ATOM 746 C C . ARG A 1 92 ? 10.882 5.900 -17.551 1.00 98.31 92 ARG A C 1
ATOM 748 O O . ARG A 1 92 ? 11.573 6.238 -18.504 1.00 98.31 92 ARG A O 1
ATOM 755 N N . LEU A 1 93 ? 11.106 4.786 -16.852 1.00 98.19 93 LEU A N 1
ATOM 756 C CA . LEU A 1 93 ? 12.154 3.828 -17.208 1.00 98.19 93 LEU A CA 1
ATOM 757 C C . LEU A 1 93 ? 11.864 3.156 -18.552 1.00 98.19 93 LEU A C 1
ATOM 759 O O . LEU A 1 93 ? 12.774 3.034 -19.365 1.00 98.19 93 LEU A O 1
ATOM 763 N N . VAL A 1 94 ? 10.614 2.756 -18.799 1.00 97.75 94 VAL A N 1
ATOM 764 C CA . VAL A 1 94 ? 10.197 2.188 -20.089 1.00 97.75 94 VAL A CA 1
ATOM 765 C C . VAL A 1 94 ? 10.426 3.196 -21.214 1.00 97.75 94 VAL A C 1
ATOM 767 O O . VAL A 1 94 ? 11.111 2.868 -22.176 1.00 97.75 94 VAL A O 1
ATOM 770 N N . GLU A 1 95 ? 9.965 4.439 -21.054 1.00 98.12 95 GLU A N 1
ATOM 771 C CA . GLU A 1 95 ? 10.160 5.495 -22.055 1.00 98.12 95 GLU A CA 1
ATOM 772 C C . GLU A 1 95 ? 11.653 5.764 -22.331 1.00 98.12 95 GLU A C 1
ATOM 774 O O . GLU A 1 95 ? 12.066 5.966 -23.473 1.00 98.12 95 GLU A O 1
ATOM 779 N N . GLU A 1 96 ? 12.494 5.761 -21.293 1.00 97.44 96 GLU A N 1
ATOM 780 C CA . GLU A 1 96 ? 13.939 5.933 -21.450 1.00 97.44 96 GLU A CA 1
ATOM 781 C C . GLU A 1 96 ? 14.584 4.760 -22.202 1.00 97.44 96 GLU A C 1
ATOM 783 O O . GLU A 1 96 ? 15.447 4.978 -23.057 1.00 97.44 96 GLU A O 1
ATOM 788 N N . LEU A 1 97 ? 14.172 3.526 -21.907 1.00 95.12 97 LEU A N 1
ATOM 789 C CA . LEU A 1 97 ? 14.656 2.337 -22.606 1.00 95.12 97 LEU A CA 1
ATOM 790 C C . LEU A 1 97 ? 14.226 2.337 -24.074 1.00 95.12 97 LEU A C 1
ATOM 792 O O . LEU A 1 97 ? 15.066 2.092 -24.937 1.00 95.12 97 LEU A O 1
ATOM 796 N N . GLU A 1 98 ? 12.972 2.680 -24.367 1.00 96.50 98 GLU A N 1
ATOM 797 C CA . GLU A 1 98 ? 12.459 2.800 -25.736 1.00 96.50 98 GLU A CA 1
ATOM 798 C C . GLU A 1 98 ? 13.231 3.858 -26.531 1.00 96.50 98 GLU A C 1
ATOM 800 O O . GLU A 1 98 ? 13.682 3.582 -27.641 1.00 96.50 98 GLU A O 1
ATOM 805 N N . LYS A 1 99 ? 13.486 5.038 -25.948 1.00 96.44 99 LYS A N 1
ATOM 806 C CA . LYS A 1 99 ? 14.297 6.085 -26.596 1.00 96.44 99 LYS A CA 1
ATOM 807 C C . LYS A 1 99 ? 15.725 5.628 -26.872 1.00 96.44 99 LYS A C 1
ATOM 809 O O . LYS A 1 99 ? 16.261 5.891 -27.946 1.00 96.44 99 LYS A O 1
ATOM 814 N N . ARG A 1 100 ? 16.358 4.948 -25.912 1.00 92.12 100 ARG A N 1
ATOM 815 C CA . ARG A 1 100 ? 17.713 4.401 -26.092 1.00 92.12 100 ARG A CA 1
ATOM 816 C C . ARG A 1 100 ? 17.745 3.336 -27.184 1.00 92.12 100 ARG A C 1
ATOM 818 O O . ARG A 1 100 ? 18.708 3.309 -27.946 1.00 92.12 100 ARG A O 1
ATOM 825 N N . GLN A 1 101 ? 16.717 2.492 -27.257 1.00 89.88 101 GLN A N 1
ATOM 826 C CA . GLN A 1 101 ? 16.586 1.466 -28.285 1.00 89.88 101 GLN A CA 1
ATOM 827 C C . GLN A 1 101 ? 16.410 2.097 -29.670 1.00 89.88 101 GLN A C 1
ATOM 829 O O . GLN A 1 101 ? 17.189 1.790 -30.565 1.00 89.88 101 GLN A O 1
ATOM 834 N N . GLN A 1 102 ? 15.485 3.048 -29.823 1.00 94.19 102 GLN A N 1
ATOM 835 C CA . GLN A 1 102 ? 15.261 3.761 -31.087 1.00 94.19 102 GLN A CA 1
ATOM 836 C C . GLN A 1 102 ? 16.520 4.482 -31.578 1.00 94.19 102 GLN A C 1
ATOM 838 O O . GLN A 1 102 ? 16.850 4.432 -32.757 1.00 94.19 102 GLN A O 1
ATOM 843 N N . GLU A 1 103 ? 17.268 5.121 -30.678 1.00 91.19 103 GLU A N 1
ATOM 844 C CA . GLU A 1 103 ? 18.523 5.789 -31.034 1.00 91.19 103 GLU A CA 1
ATOM 845 C C . GLU A 1 103 ? 19.645 4.798 -31.388 1.00 91.19 103 GLU A C 1
ATOM 847 O O . GLU A 1 103 ? 20.539 5.103 -32.179 1.00 91.19 103 GLU A O 1
ATOM 852 N N . ALA A 1 104 ? 19.640 3.605 -30.794 1.00 85.88 104 ALA A N 1
ATOM 853 C CA . ALA A 1 104 ? 20.559 2.540 -31.176 1.00 85.88 104 ALA A CA 1
ATOM 854 C C . ALA A 1 104 ? 20.207 1.971 -32.561 1.00 85.88 104 ALA A C 1
ATOM 856 O O . ALA A 1 104 ? 21.108 1.795 -33.375 1.00 85.88 104 ALA A O 1
ATOM 857 N N . GLU A 1 105 ? 18.921 1.747 -32.836 1.00 90.56 105 GLU A N 1
ATOM 858 C CA . GLU A 1 105 ? 18.406 1.281 -34.129 1.00 90.56 105 GLU A CA 1
ATOM 859 C C . GLU A 1 105 ? 18.669 2.296 -35.242 1.00 90.56 105 GLU A C 1
ATOM 861 O O . GLU A 1 105 ? 19.211 1.925 -36.276 1.00 90.56 105 GLU A O 1
ATOM 866 N N . ARG A 1 106 ? 18.395 3.586 -35.006 1.00 92.38 106 ARG A N 1
ATOM 867 C CA . ARG A 1 106 ? 18.685 4.663 -35.964 1.00 92.38 106 ARG A CA 1
ATOM 868 C C . ARG A 1 106 ? 20.162 4.686 -36.355 1.00 92.38 106 ARG A C 1
ATOM 870 O O . ARG A 1 106 ? 20.481 4.727 -37.535 1.00 92.38 106 ARG A O 1
ATOM 877 N N . ARG A 1 107 ? 21.065 4.620 -35.371 1.00 87.69 107 ARG A N 1
ATOM 878 C CA . ARG A 1 107 ? 22.511 4.585 -35.638 1.00 87.69 107 ARG A CA 1
ATOM 879 C C . ARG A 1 107 ? 22.946 3.308 -36.353 1.00 87.69 107 ARG A C 1
ATOM 881 O O . ARG A 1 107 ? 23.875 3.355 -37.147 1.00 87.69 107 ARG A O 1
ATOM 888 N N . ALA A 1 108 ? 22.309 2.174 -36.060 1.00 84.94 108 ALA A N 1
ATOM 889 C CA . ALA A 1 108 ? 22.580 0.924 -36.761 1.00 84.94 108 ALA A CA 1
ATOM 890 C C . ALA A 1 108 ? 22.169 1.008 -38.238 1.00 84.94 108 ALA A C 1
ATOM 892 O O . ALA A 1 108 ? 22.920 0.556 -39.094 1.00 84.94 108 ALA A O 1
ATOM 893 N N . GLU A 1 109 ? 21.013 1.609 -38.519 1.00 90.12 109 GLU A N 1
ATOM 894 C CA . GLU A 1 109 ? 20.501 1.825 -39.874 1.00 90.12 109 GLU A CA 1
ATOM 895 C C . GLU A 1 109 ? 21.404 2.770 -40.679 1.00 90.12 109 GLU A C 1
ATOM 897 O O . GLU A 1 109 ? 21.754 2.462 -41.811 1.00 90.12 109 GLU A O 1
ATOM 902 N N . GLU A 1 110 ? 21.854 3.877 -40.080 1.00 87.56 110 GLU A N 1
ATOM 903 C CA . GLU A 1 110 ? 22.800 4.806 -40.723 1.00 87.56 110 GLU A CA 1
AT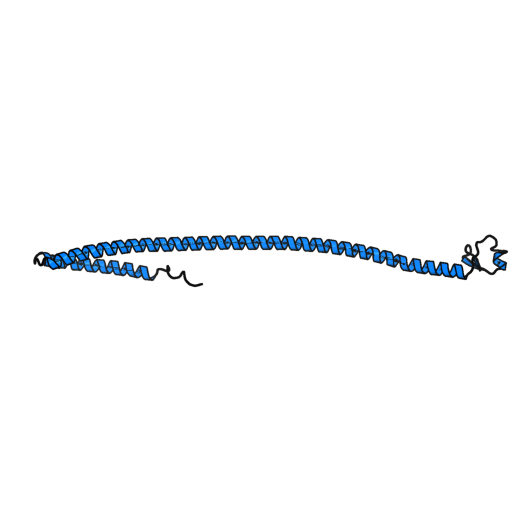OM 904 C C . GLU A 1 110 ? 24.102 4.104 -41.117 1.00 87.56 110 GLU A C 1
ATOM 906 O O . GLU A 1 110 ? 24.553 4.207 -42.254 1.00 87.56 110 GLU A O 1
ATOM 911 N N . LEU A 1 111 ? 24.664 3.312 -40.202 1.00 85.25 111 LEU A N 1
ATOM 912 C CA . LEU A 1 111 ? 25.858 2.518 -40.479 1.00 85.25 111 LEU A CA 1
ATOM 913 C C . LEU A 1 111 ? 25.628 1.437 -41.537 1.00 85.25 111 LEU A C 1
ATOM 915 O O . LEU A 1 111 ? 26.534 1.118 -42.305 1.00 85.25 111 LEU A O 1
ATOM 919 N N . PHE A 1 112 ? 24.444 0.828 -41.549 1.00 85.81 112 PHE A N 1
ATOM 920 C CA . PHE A 1 112 ? 24.094 -0.165 -42.554 1.00 85.81 112 PHE A CA 1
ATOM 921 C C . PHE A 1 112 ? 24.073 0.467 -43.950 1.00 85.81 112 PHE A C 1
ATOM 923 O O . PHE A 1 112 ? 24.688 -0.081 -44.862 1.00 85.81 112 PHE A O 1
ATOM 930 N N . GLN A 1 113 ? 23.470 1.649 -44.090 1.00 88.62 113 GLN A N 1
ATOM 931 C CA . GLN A 1 113 ? 23.438 2.401 -45.347 1.00 88.62 113 GLN A CA 1
ATOM 932 C C . GLN A 1 113 ? 24.841 2.812 -45.810 1.00 88.62 113 GLN A C 1
ATOM 934 O O . GLN A 1 113 ? 25.179 2.601 -46.974 1.00 88.62 113 GLN A O 1
ATOM 939 N N . GLU A 1 114 ? 25.688 3.310 -44.901 1.00 86.19 114 GLU A N 1
ATOM 940 C CA . GLU A 1 114 ? 27.094 3.617 -45.210 1.00 86.19 114 GLU A CA 1
ATOM 941 C C . GLU A 1 114 ? 27.832 2.382 -45.760 1.00 86.19 114 GLU A C 1
ATOM 943 O O . GLU A 1 114 ? 28.517 2.459 -46.781 1.00 86.19 114 GLU A O 1
ATOM 948 N N . LEU A 1 115 ? 27.650 1.214 -45.132 1.00 85.19 115 LEU A N 1
ATOM 949 C CA . LEU A 1 115 ? 28.262 -0.032 -45.600 1.00 85.19 115 LEU A CA 1
ATOM 950 C C . LEU A 1 115 ? 27.703 -0.511 -46.945 1.00 85.19 115 LEU A C 1
ATOM 952 O O . LEU A 1 115 ? 28.459 -1.049 -47.755 1.00 85.19 115 LEU A O 1
ATOM 956 N N . GLU A 1 116 ? 26.403 -0.357 -47.198 1.00 91.19 116 GLU A N 1
ATOM 957 C CA . GLU A 1 116 ? 25.807 -0.703 -48.492 1.00 91.19 116 GLU A CA 1
ATOM 958 C C . GLU A 1 116 ? 26.374 0.165 -49.622 1.00 91.19 116 GLU A C 1
ATOM 960 O O . GLU A 1 116 ? 26.697 -0.352 -50.696 1.00 91.19 116 GLU A O 1
ATOM 965 N N . GLU A 1 117 ? 26.553 1.465 -49.385 1.00 86.19 117 GLU A N 1
ATOM 966 C CA . GLU A 1 117 ? 27.195 2.374 -50.337 1.00 86.19 117 GLU A CA 1
ATOM 967 C C . GLU A 1 117 ? 28.657 1.986 -50.595 1.00 86.19 117 GLU A C 1
ATOM 969 O O . GLU A 1 117 ? 29.066 1.870 -51.756 1.00 86.19 117 GLU A O 1
ATOM 974 N N . GLU A 1 118 ? 29.428 1.706 -49.537 1.00 83.19 118 GLU A N 1
ATOM 975 C CA . GLU A 1 118 ? 30.814 1.240 -49.659 1.00 83.19 118 GLU A CA 1
ATOM 976 C C . GLU A 1 118 ? 30.907 -0.068 -50.461 1.00 83.19 118 GLU A C 1
ATOM 978 O O . GLU A 1 118 ? 31.760 -0.203 -51.343 1.00 83.19 118 GLU A O 1
ATOM 983 N N . LEU A 1 119 ? 30.021 -1.035 -50.199 1.00 87.50 119 LEU A N 1
ATOM 984 C CA . LEU A 1 119 ? 29.978 -2.298 -50.938 1.00 87.50 119 LEU A CA 1
ATOM 985 C C . LEU A 1 119 ? 29.674 -2.081 -52.422 1.00 87.50 119 LEU A C 1
ATOM 987 O O . LEU A 1 119 ? 30.324 -2.704 -53.265 1.00 87.50 119 LEU A O 1
ATOM 991 N N . ASN A 1 120 ? 28.725 -1.203 -52.750 1.00 89.50 120 ASN A N 1
ATOM 992 C CA . ASN A 1 120 ? 28.374 -0.894 -54.135 1.00 89.50 120 ASN A CA 1
ATOM 993 C C . ASN A 1 120 ? 29.542 -0.230 -54.888 1.00 89.50 120 ASN A C 1
ATOM 995 O O . ASN A 1 120 ? 29.846 -0.637 -56.014 1.00 89.50 120 ASN A O 1
ATOM 999 N N . ASP A 1 121 ? 30.243 0.731 -54.273 1.00 85.06 121 ASP A N 1
ATOM 1000 C CA . ASP A 1 121 ? 31.440 1.360 -54.860 1.00 85.06 121 ASP A CA 1
ATOM 1001 C C . ASP A 1 121 ? 32.559 0.328 -55.078 1.00 85.06 121 ASP A C 1
ATOM 1003 O O . ASP A 1 121 ? 33.151 0.243 -56.158 1.00 85.06 121 ASP A O 1
ATOM 1007 N N . LEU A 1 122 ? 32.804 -0.538 -54.088 1.00 84.50 122 LEU A N 1
ATOM 1008 C CA . LEU A 1 122 ? 33.792 -1.614 -54.194 1.00 84.50 122 LEU A CA 1
ATOM 1009 C C . LEU A 1 122 ? 33.452 -2.611 -55.311 1.00 84.50 122 LEU A C 1
ATOM 1011 O O . LEU A 1 122 ? 34.340 -3.004 -56.072 1.00 84.50 122 LEU A O 1
ATOM 1015 N N . GLN A 1 123 ? 32.186 -3.015 -55.440 1.00 89.50 123 GLN A N 1
ATOM 1016 C CA . GLN A 1 123 ? 31.732 -3.914 -56.506 1.00 89.50 123 GLN A CA 1
ATOM 1017 C C . GLN A 1 123 ? 31.885 -3.281 -57.895 1.00 89.50 123 GLN A C 1
ATOM 1019 O O . GLN A 1 123 ? 32.349 -3.952 -58.826 1.00 89.50 123 GLN A O 1
ATOM 1024 N N . MET A 1 124 ? 31.546 -1.995 -58.036 1.00 88.25 124 MET A N 1
ATOM 1025 C CA . MET A 1 124 ? 31.698 -1.249 -59.287 1.00 88.25 124 MET A CA 1
ATOM 1026 C C . MET A 1 124 ? 33.167 -1.186 -59.711 1.00 88.25 124 MET A C 1
ATOM 1028 O O . MET A 1 124 ? 33.517 -1.639 -60.802 1.00 88.25 124 MET A O 1
ATOM 1032 N N . ARG A 1 125 ? 34.050 -0.734 -58.816 1.00 79.75 125 ARG A N 1
ATOM 1033 C CA . ARG A 1 125 ? 35.493 -0.635 -59.087 1.00 79.75 125 ARG A CA 1
ATOM 1034 C C . ARG A 1 125 ? 36.138 -1.992 -59.352 1.00 79.75 125 ARG A C 1
ATOM 1036 O O . ARG A 1 125 ? 37.004 -2.104 -60.215 1.00 79.75 125 ARG A O 1
ATOM 1043 N N . SER A 1 126 ? 35.719 -3.036 -58.633 1.00 85.31 126 SER A N 1
ATOM 1044 C CA . SER A 1 126 ? 36.172 -4.409 -58.885 1.00 85.31 126 SER A CA 1
ATOM 1045 C C . SER A 1 126 ? 35.832 -4.849 -60.313 1.00 85.31 126 SER A C 1
ATOM 1047 O O . SER A 1 126 ? 36.690 -5.376 -61.020 1.00 85.31 126 SER A O 1
ATOM 1049 N N . SER A 1 127 ? 34.613 -4.553 -60.773 1.00 86.00 127 SER A N 1
ATOM 1050 C CA . SER A 1 127 ? 34.165 -4.868 -62.134 1.00 86.00 127 SER A CA 1
ATOM 1051 C C . SER A 1 127 ? 34.962 -4.100 -63.199 1.00 86.00 127 SER A C 1
ATOM 1053 O O . SER A 1 127 ? 35.352 -4.677 -64.215 1.00 86.00 127 SER A O 1
ATOM 1055 N N . GLU A 1 128 ? 35.266 -2.820 -62.959 1.00 80.75 128 GLU A N 1
ATOM 1056 C CA . GLU A 1 128 ? 36.122 -2.007 -63.838 1.00 80.75 128 GLU A CA 1
ATOM 1057 C C . GLU A 1 128 ? 37.547 -2.568 -63.935 1.00 80.75 128 GLU A C 1
ATOM 1059 O O . GLU A 1 128 ? 38.097 -2.705 -65.031 1.00 80.75 128 GLU A O 1
ATOM 1064 N N . LEU A 1 129 ? 38.139 -2.941 -62.796 1.00 77.44 129 LEU A N 1
ATOM 1065 C CA . LEU A 1 129 ? 39.467 -3.552 -62.738 1.00 77.44 129 LEU A CA 1
ATOM 1066 C C . LEU A 1 129 ? 39.515 -4.889 -63.480 1.00 77.44 129 LEU A C 1
ATOM 1068 O O . LEU A 1 129 ? 40.433 -5.113 -64.271 1.00 77.44 129 LEU A O 1
ATOM 1072 N N . GLN A 1 130 ? 38.515 -5.748 -63.279 1.00 82.81 130 GLN A N 1
ATOM 1073 C CA . GLN A 1 130 ? 38.391 -7.008 -64.011 1.00 82.81 130 GLN A CA 1
ATOM 1074 C C . GLN A 1 130 ? 38.270 -6.761 -65.519 1.00 82.81 130 GLN A C 1
ATOM 1076 O O . GLN A 1 130 ? 38.929 -7.436 -66.307 1.00 82.81 130 GLN A O 1
ATOM 1081 N N . HIS A 1 131 ? 37.485 -5.774 -65.956 1.00 80.06 131 HIS A N 1
ATOM 1082 C CA . HIS A 1 131 ? 37.374 -5.443 -67.378 1.00 80.06 131 HIS A CA 1
ATOM 1083 C C . HIS A 1 131 ? 38.721 -5.008 -67.987 1.00 80.06 131 HIS A C 1
ATOM 1085 O O . HIS A 1 131 ? 39.093 -5.455 -69.079 1.00 80.06 131 HIS A O 1
ATOM 1091 N N . LEU A 1 132 ? 39.486 -4.182 -67.266 1.00 74.69 132 LEU A N 1
ATOM 1092 C CA . LEU A 1 132 ? 40.821 -3.752 -67.686 1.00 74.69 132 LEU A CA 1
ATOM 1093 C C . LEU A 1 132 ? 41.816 -4.920 -67.762 1.00 74.69 132 LEU A C 1
ATOM 1095 O O . LEU A 1 132 ? 42.591 -4.986 -68.717 1.00 74.69 132 LEU A O 1
ATOM 1099 N N . GLU A 1 133 ? 41.769 -5.855 -66.808 1.00 73.19 133 GLU A N 1
ATOM 1100 C CA . GLU A 1 133 ? 42.594 -7.072 -66.807 1.00 73.19 133 GLU A CA 1
ATOM 1101 C C . GLU A 1 133 ? 42.370 -7.913 -68.077 1.00 73.19 133 GLU A C 1
ATOM 1103 O O . GLU A 1 133 ? 43.329 -8.321 -68.738 1.00 73.19 133 GLU A O 1
ATOM 1108 N N . HIS A 1 134 ? 41.109 -8.120 -68.469 1.00 73.62 134 HIS A N 1
ATOM 1109 C CA . HIS A 1 134 ? 40.753 -8.952 -69.623 1.00 73.62 134 HIS A CA 1
ATOM 1110 C C . HIS A 1 134 ? 41.088 -8.306 -70.977 1.00 73.62 134 HIS A C 1
ATOM 1112 O O . HIS A 1 134 ? 41.290 -9.015 -71.961 1.00 73.62 134 HIS A O 1
ATOM 1118 N N . THR A 1 135 ? 41.168 -6.973 -71.048 1.00 71.06 135 THR A N 1
ATOM 1119 C CA . THR A 1 135 ? 41.359 -6.244 -72.315 1.00 71.06 135 THR A CA 1
ATOM 1120 C C . THR A 1 135 ? 42.823 -6.262 -72.809 1.00 71.06 135 THR A C 1
ATOM 1122 O O . THR A 1 135 ? 43.072 -5.933 -73.967 1.00 71.06 135 THR A O 1
ATOM 1125 N N . GLN A 1 136 ? 43.797 -6.671 -71.973 1.00 58.94 136 GLN A N 1
ATOM 1126 C CA . GLN A 1 136 ? 45.229 -6.891 -72.300 1.00 58.94 136 GLN A CA 1
ATOM 1127 C C . GLN A 1 136 ? 45.879 -5.864 -73.261 1.00 58.94 136 GLN A C 1
ATOM 1129 O O . GLN A 1 136 ? 46.729 -6.206 -74.084 1.00 58.94 136 GLN A O 1
ATOM 1134 N N . ASN A 1 137 ? 45.517 -4.582 -73.165 1.00 63.28 137 ASN A N 1
ATOM 1135 C CA . ASN A 1 137 ? 46.109 -3.529 -73.990 1.00 63.28 137 ASN A CA 1
ATOM 1136 C C . ASN A 1 137 ? 47.281 -2.847 -73.240 1.00 63.28 137 ASN A C 1
ATOM 1138 O O . ASN A 1 137 ? 47.065 -2.283 -72.162 1.00 63.28 137 ASN A O 1
ATOM 1142 N N . PRO A 1 138 ? 48.510 -2.829 -73.800 1.00 62.38 138 PRO A N 1
ATOM 1143 C CA . PRO A 1 138 ? 49.701 -2.252 -73.164 1.00 62.38 138 PRO A CA 1
ATOM 1144 C C . PRO A 1 138 ? 49.583 -0.777 -72.751 1.00 62.38 138 PRO A C 1
ATOM 1146 O O . PRO A 1 138 ? 50.255 -0.353 -71.813 1.00 62.38 138 PRO A O 1
ATOM 1149 N N . VAL A 1 139 ? 48.728 0.011 -73.414 1.00 62.38 139 VAL A N 1
ATOM 1150 C CA . VAL A 1 139 ? 48.522 1.435 -73.091 1.00 62.38 139 VAL A CA 1
ATOM 1151 C C . VAL A 1 139 ? 47.729 1.609 -71.788 1.00 62.38 139 VAL A C 1
ATOM 1153 O O . VAL A 1 139 ? 48.022 2.512 -71.006 1.00 62.38 139 VAL A O 1
ATOM 1156 N N . HIS A 1 140 ? 46.791 0.703 -71.497 1.00 58.91 140 HIS A N 1
ATOM 1157 C CA . HIS A 1 140 ? 45.996 0.729 -70.264 1.00 58.91 140 HIS A CA 1
ATOM 1158 C C . HIS A 1 140 ? 46.791 0.248 -69.038 1.00 58.91 140 HIS A C 1
ATOM 1160 O O . HIS A 1 140 ? 46.530 0.686 -67.919 1.00 58.91 140 HIS A O 1
ATOM 1166 N N . LEU A 1 141 ? 47.838 -0.562 -69.238 1.00 55.62 141 LEU A N 1
ATOM 1167 C CA . LEU A 1 141 ? 48.743 -0.996 -68.164 1.00 55.62 141 LEU A CA 1
ATOM 1168 C C . LEU A 1 141 ? 49.592 0.154 -67.583 1.00 55.62 141 LEU A C 1
ATOM 1170 O O . LEU A 1 141 ? 50.009 0.088 -66.429 1.00 55.62 141 LEU A O 1
ATOM 1174 N N . LEU A 1 142 ? 49.805 1.249 -68.323 1.00 55.53 142 LEU A N 1
ATOM 1175 C CA . LEU A 1 142 ? 50.524 2.433 -67.826 1.00 55.53 142 LEU A CA 1
ATOM 1176 C C . LEU A 1 142 ? 49.664 3.321 -66.902 1.00 55.53 142 LEU A C 1
ATOM 1178 O O . LEU A 1 142 ? 50.213 4.030 -66.056 1.00 55.53 142 LEU A O 1
ATOM 1182 N N . GLN A 1 143 ? 48.329 3.235 -66.983 1.00 56.12 143 GLN A N 1
ATOM 1183 C CA . GLN A 1 143 ? 47.405 3.884 -66.035 1.00 56.12 143 GLN A CA 1
ATOM 1184 C C . GLN A 1 143 ? 47.412 3.220 -64.643 1.00 56.12 143 GLN A C 1
ATOM 1186 O O . GLN A 1 143 ? 47.028 3.848 -63.656 1.00 56.12 143 GLN A O 1
ATOM 1191 N N . VAL A 1 144 ? 47.941 1.997 -64.521 1.00 55.34 144 VAL A N 1
ATOM 1192 C CA . VAL A 1 144 ? 47.983 1.215 -63.269 1.00 55.34 144 VAL A CA 1
ATOM 1193 C C . VAL A 1 144 ? 48.844 1.872 -62.180 1.00 55.34 144 VAL A C 1
ATOM 1195 O O . VAL A 1 144 ? 48.587 1.697 -60.990 1.00 55.34 144 VAL A O 1
ATOM 1198 N N . ARG A 1 145 ? 49.808 2.733 -62.542 1.00 50.09 145 ARG A N 1
ATOM 1199 C CA . ARG A 1 145 ? 50.595 3.481 -61.543 1.00 50.09 145 ARG A CA 1
ATOM 1200 C C . ARG A 1 145 ? 49.791 4.581 -60.834 1.00 50.09 145 ARG A C 1
ATOM 1202 O O . ARG A 1 145 ? 50.127 4.925 -59.706 1.00 50.09 145 ARG A O 1
ATOM 1209 N N . TYR A 1 146 ? 48.714 5.080 -61.448 1.00 53.66 146 TYR A N 1
ATOM 1210 C CA . TYR A 1 146 ? 47.753 5.985 -60.801 1.00 53.66 146 TYR A CA 1
ATOM 1211 C C . TYR A 1 146 ? 46.741 5.224 -59.924 1.00 53.66 146 TYR A C 1
ATOM 1213 O O . TYR A 1 146 ? 46.304 5.746 -58.901 1.00 53.66 146 TYR A O 1
ATOM 1221 N N . LEU A 1 147 ? 46.443 3.962 -60.256 1.00 54.16 147 LEU A N 1
ATOM 1222 C CA . LEU A 1 147 ? 45.549 3.083 -59.486 1.00 54.16 147 LEU A CA 1
ATOM 1223 C C . LEU A 1 147 ? 46.113 2.691 -58.107 1.00 54.16 147 LEU A C 1
ATOM 1225 O O . LEU A 1 147 ? 45.352 2.556 -57.152 1.00 54.16 147 LEU A O 1
ATOM 1229 N N . HIS A 1 148 ? 47.439 2.586 -57.961 1.00 54.06 148 HIS A N 1
ATOM 1230 C CA . HIS A 1 148 ? 48.080 2.298 -56.669 1.00 54.06 148 HIS A CA 1
ATOM 1231 C C . HIS A 1 148 ? 47.850 3.405 -55.620 1.00 54.06 148 HIS A C 1
ATOM 1233 O O . HIS A 1 148 ? 47.732 3.102 -54.437 1.00 54.06 148 HIS A O 1
ATOM 1239 N N . CYS A 1 149 ? 47.737 4.672 -56.043 1.00 50.19 149 CYS A N 1
ATOM 1240 C CA . CYS A 1 149 ? 47.441 5.797 -55.143 1.00 50.19 149 CYS A CA 1
ATOM 1241 C C . CYS A 1 149 ? 45.985 5.742 -54.638 1.00 50.19 149 CYS A C 1
ATOM 1243 O O . CYS A 1 149 ? 45.714 5.951 -53.459 1.00 50.19 149 CYS A O 1
ATOM 1245 N N . ILE A 1 150 ? 45.055 5.354 -55.518 1.00 52.88 150 ILE A N 1
ATOM 1246 C CA . ILE A 1 150 ? 43.625 5.208 -55.203 1.00 52.88 150 ILE A CA 1
ATOM 1247 C C . ILE A 1 150 ? 43.390 4.042 -54.225 1.00 52.88 150 ILE A C 1
ATOM 1249 O O . ILE A 1 150 ? 42.570 4.150 -53.317 1.00 52.88 150 ILE A O 1
ATOM 1253 N N . TYR A 1 151 ? 44.138 2.941 -54.363 1.00 56.22 151 TYR A N 1
ATOM 1254 C CA . TYR A 1 151 ? 44.027 1.767 -53.488 1.00 56.22 151 TYR A CA 1
ATOM 1255 C C . TYR A 1 151 ? 44.489 2.032 -52.042 1.00 56.22 151 TYR A C 1
ATOM 1257 O O . TYR A 1 151 ? 43.944 1.456 -51.094 1.00 56.22 151 TYR A O 1
ATOM 1265 N N . THR A 1 152 ? 45.488 2.900 -51.845 1.00 54.44 152 THR A N 1
ATOM 1266 C CA . THR A 1 152 ? 46.007 3.231 -50.508 1.00 54.44 152 THR A CA 1
ATOM 1267 C C . THR A 1 152 ? 45.093 4.174 -49.725 1.00 54.44 152 THR A C 1
ATOM 1269 O O . THR A 1 152 ? 44.908 3.951 -48.529 1.00 54.44 152 THR A O 1
ATOM 1272 N N . ASP A 1 153 ? 44.460 5.152 -50.382 1.00 56.78 153 ASP A N 1
ATOM 1273 C CA . ASP A 1 153 ? 43.498 6.059 -49.731 1.00 56.78 153 ASP A CA 1
ATOM 1274 C C . ASP A 1 153 ? 42.213 5.322 -49.312 1.00 56.78 153 ASP A C 1
ATOM 1276 O O . ASP A 1 153 ? 41.697 5.533 -48.212 1.00 56.78 153 ASP A O 1
ATOM 1280 N N . LEU A 1 154 ? 41.755 4.367 -50.132 1.00 54.25 154 LEU A N 1
ATOM 1281 C CA . LEU A 1 154 ? 40.581 3.537 -49.838 1.00 54.25 154 LEU A CA 1
ATOM 1282 C C . LEU A 1 154 ? 40.786 2.655 -48.597 1.00 54.25 154 LEU A C 1
ATOM 1284 O O . LEU A 1 154 ? 39.923 2.571 -47.728 1.00 54.25 154 LEU A O 1
ATOM 1288 N N . ASN A 1 155 ? 41.960 2.027 -48.477 1.00 57.66 155 ASN A N 1
ATOM 1289 C CA . ASN A 1 155 ? 42.288 1.181 -47.327 1.00 57.66 155 ASN A CA 1
ATOM 1290 C C . ASN A 1 155 ? 42.399 1.977 -46.020 1.00 57.66 155 ASN A C 1
ATOM 1292 O O . ASN A 1 155 ? 42.125 1.436 -44.947 1.00 57.66 155 ASN A O 1
ATOM 1296 N N . GLN A 1 156 ? 42.807 3.246 -46.092 1.00 59.22 156 GLN A N 1
ATOM 1297 C CA . GLN A 1 156 ? 42.880 4.113 -44.921 1.00 59.22 156 GLN A CA 1
ATOM 1298 C C . GLN A 1 156 ? 41.478 4.561 -44.472 1.00 59.22 156 GLN A C 1
ATOM 1300 O O . GLN A 1 156 ? 41.200 4.531 -43.274 1.00 59.22 156 GLN A O 1
ATOM 1305 N N . HIS A 1 157 ? 40.577 4.882 -45.411 1.00 59.91 157 HIS A N 1
ATOM 1306 C CA . HIS A 1 157 ? 39.157 5.137 -45.122 1.00 59.91 157 HIS A CA 1
ATOM 1307 C C . HIS A 1 157 ? 38.479 3.905 -44.497 1.00 59.91 157 HIS A C 1
ATOM 1309 O O . HIS A 1 157 ? 37.888 3.991 -43.421 1.00 59.91 157 HIS A O 1
ATOM 1315 N N . PHE A 1 158 ? 38.680 2.727 -45.096 1.00 56.34 158 PHE A N 1
ATOM 1316 C CA . PHE A 1 158 ? 38.081 1.465 -44.651 1.00 56.34 158 PHE A CA 1
ATOM 1317 C C . PHE A 1 158 ? 38.539 1.041 -43.242 1.00 56.34 158 PHE A C 1
ATOM 1319 O O . PHE A 1 158 ? 37.735 0.590 -42.421 1.00 56.34 158 PHE A O 1
ATOM 1326 N N . LYS A 1 159 ? 39.828 1.230 -42.914 1.00 57.34 159 LYS A N 1
ATOM 1327 C CA . LYS A 1 159 ? 40.374 0.967 -41.565 1.00 57.34 159 LYS A CA 1
ATOM 1328 C C . LYS A 1 159 ? 39.821 1.911 -40.498 1.00 57.34 159 LYS A C 1
ATOM 1330 O O . LYS A 1 159 ? 39.655 1.492 -39.354 1.00 57.34 159 LYS A O 1
ATOM 1335 N N . ASN A 1 160 ? 39.550 3.164 -40.855 1.00 57.34 160 ASN A N 1
ATOM 1336 C CA . ASN A 1 160 ? 38.969 4.134 -39.931 1.00 57.34 160 ASN A CA 1
ATOM 1337 C C . ASN A 1 160 ? 37.485 3.824 -39.662 1.00 57.34 160 ASN A C 1
ATOM 1339 O O . ASN A 1 160 ? 37.040 3.928 -38.522 1.00 57.34 160 ASN A O 1
ATOM 1343 N N . CYS A 1 161 ? 36.747 3.361 -40.675 1.00 54.25 161 CYS A N 1
ATOM 1344 C CA . CYS A 1 161 ? 35.335 2.985 -40.552 1.00 54.25 161 CYS A CA 1
ATOM 1345 C C . CYS A 1 161 ? 35.144 1.741 -39.653 1.00 54.25 161 CYS A C 1
ATOM 1347 O O . CYS A 1 161 ? 34.370 1.754 -38.694 1.00 54.25 161 CYS A O 1
ATOM 1349 N N . THR A 1 162 ? 35.960 0.697 -39.848 1.00 53.56 162 THR A N 1
ATOM 1350 C CA . THR A 1 162 ? 35.899 -0.555 -39.058 1.00 53.56 162 THR A CA 1
ATOM 1351 C C . THR A 1 162 ? 36.281 -0.405 -37.578 1.00 53.56 162 THR A C 1
ATOM 1353 O O . THR A 1 162 ? 35.799 -1.176 -36.745 1.00 53.56 162 THR A O 1
ATOM 1356 N N . GLN A 1 163 ? 37.098 0.584 -37.201 1.00 53.41 163 GLN A N 1
ATOM 1357 C CA . GLN A 1 163 ? 37.423 0.844 -35.788 1.00 53.41 163 GLN A CA 1
ATOM 1358 C C . GLN A 1 163 ? 36.254 1.468 -35.006 1.00 53.41 163 GLN A C 1
ATOM 1360 O O . GLN A 1 163 ? 36.141 1.246 -33.799 1.00 53.41 163 GLN A O 1
ATOM 1365 N N . THR A 1 164 ? 35.346 2.172 -35.686 1.00 52.69 164 THR A N 1
ATOM 1366 C CA . THR A 1 164 ? 34.132 2.773 -35.103 1.00 52.69 164 THR A CA 1
ATOM 1367 C C . THR A 1 164 ? 33.058 1.719 -34.788 1.00 52.69 164 THR A C 1
ATOM 1369 O O . THR A 1 164 ? 32.267 1.889 -33.865 1.00 52.69 164 THR A O 1
ATOM 1372 N N . PHE A 1 165 ? 33.073 0.579 -35.487 1.00 50.09 165 PHE A N 1
ATOM 1373 C CA . PHE A 1 165 ? 32.138 -0.534 -35.275 1.00 50.09 165 PHE A CA 1
ATOM 1374 C C . PHE A 1 165 ? 32.391 -1.325 -33.979 1.00 50.09 165 PHE A C 1
ATOM 1376 O O . PHE A 1 165 ? 31.452 -1.830 -33.364 1.00 50.09 165 PHE A O 1
ATOM 1383 N N . ALA A 1 166 ? 33.643 -1.426 -33.518 1.00 49.19 166 ALA A N 1
ATOM 1384 C CA . ALA A 1 166 ? 34.010 -2.240 -32.350 1.00 49.19 166 ALA A CA 1
ATOM 1385 C C . ALA A 1 166 ? 33.531 -1.664 -30.999 1.00 49.19 166 ALA A C 1
ATOM 1387 O O . ALA A 1 166 ? 33.605 -2.338 -29.970 1.00 49.19 166 ALA A O 1
ATOM 1388 N N . SER A 1 167 ? 33.034 -0.427 -30.987 1.00 51.69 167 SER A N 1
ATOM 1389 C CA . SER A 1 167 ? 32.545 0.285 -29.802 1.00 51.69 167 SER A CA 1
ATOM 1390 C C . SER A 1 167 ? 31.015 0.315 -29.689 1.00 51.69 167 SER A C 1
ATOM 1392 O O . SER A 1 167 ? 30.492 0.917 -28.748 1.00 51.69 167 SER A O 1
ATOM 1394 N N . PHE A 1 168 ? 30.281 -0.357 -30.587 1.00 51.84 168 PHE A N 1
ATOM 1395 C CA . PHE A 1 168 ? 28.819 -0.326 -30.597 1.00 51.84 168 PHE A CA 1
ATOM 1396 C C . PHE A 1 168 ? 28.179 -1.267 -29.554 1.00 51.84 168 PHE A C 1
ATOM 1398 O O . PHE A 1 168 ? 28.359 -2.485 -29.604 1.00 51.84 168 PHE A O 1
ATOM 1405 N N . PRO A 1 169 ? 27.368 -0.745 -28.614 1.00 53.34 169 PRO A N 1
ATOM 1406 C CA . PRO A 1 169 ? 26.783 -1.531 -27.528 1.00 53.34 169 PRO A CA 1
ATOM 1407 C C . PRO A 1 169 ? 25.467 -2.246 -27.891 1.00 53.34 169 PRO A C 1
ATOM 1409 O O . PRO A 1 169 ? 24.800 -2.748 -26.987 1.00 53.34 169 PRO A O 1
ATOM 1412 N N . ILE A 1 170 ? 25.080 -2.319 -29.174 1.00 53.44 170 ILE A N 1
ATOM 1413 C CA . ILE A 1 170 ? 23.756 -2.818 -29.611 1.00 53.44 170 ILE A CA 1
ATOM 1414 C C . ILE A 1 170 ? 23.490 -4.260 -29.134 1.00 53.44 170 ILE A C 1
ATOM 1416 O O . ILE A 1 170 ? 22.359 -4.606 -28.809 1.00 53.44 170 ILE A O 1
ATOM 1420 N N . PHE A 1 171 ? 24.526 -5.085 -28.955 1.00 48.31 171 PHE A N 1
ATOM 1421 C CA . PHE A 1 171 ? 24.364 -6.469 -28.488 1.00 48.31 171 PHE A CA 1
ATOM 1422 C C . PHE A 1 171 ? 24.381 -6.659 -26.959 1.00 48.31 171 PHE A C 1
ATOM 1424 O O . PHE A 1 171 ? 24.311 -7.792 -26.484 1.00 48.31 171 PHE A O 1
ATOM 1431 N N . ARG A 1 172 ? 24.456 -5.592 -26.148 1.00 51.47 172 ARG A N 1
ATOM 1432 C CA . ARG A 1 172 ? 24.482 -5.703 -24.672 1.00 51.47 172 ARG A CA 1
ATOM 1433 C C . ARG A 1 172 ? 23.117 -5.611 -23.984 1.00 51.47 172 ARG A C 1
ATOM 1435 O O . ARG A 1 172 ? 23.078 -5.573 -22.758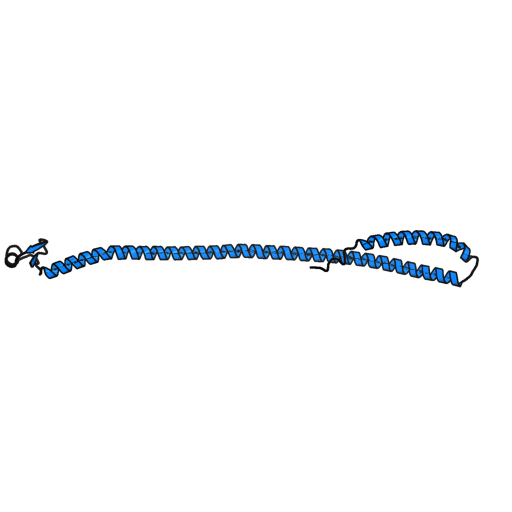 1.00 51.47 172 ARG A O 1
ATOM 1442 N N . VAL A 1 173 ? 22.007 -5.632 -24.724 1.00 48.00 173 VAL A N 1
ATOM 1443 C CA . VAL A 1 173 ? 20.650 -5.602 -24.132 1.00 48.00 173 VAL A 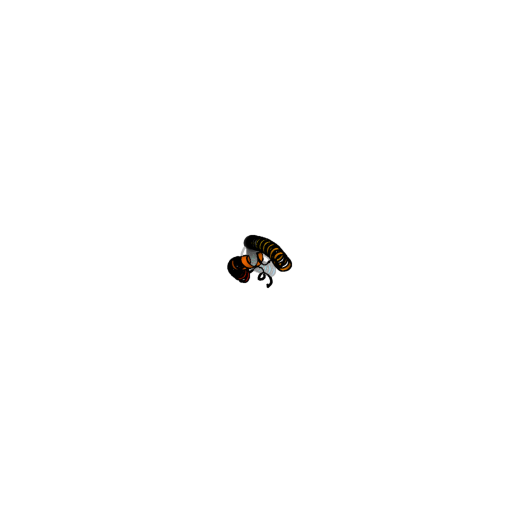CA 1
ATOM 1444 C C . VAL A 1 173 ? 20.145 -7.000 -23.725 1.00 48.00 173 VAL A C 1
ATOM 1446 O O . VAL A 1 173 ? 19.051 -7.146 -23.200 1.00 48.00 173 VAL A O 1
ATOM 1449 N N . SER A 1 174 ? 20.943 -8.060 -23.886 1.00 47.09 174 SER A N 1
ATOM 1450 C CA . SER A 1 174 ? 20.558 -9.417 -23.466 1.00 47.09 174 SER A CA 1
ATOM 1451 C C . SER A 1 174 ? 21.378 -9.909 -22.273 1.00 47.09 174 SER A C 1
ATOM 1453 O O . 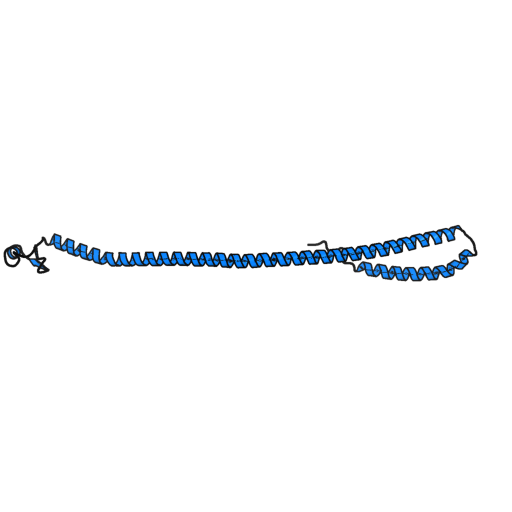SER A 1 174 ? 22.342 -10.649 -22.462 1.00 47.09 174 SER A O 1
ATOM 1455 N N . ARG A 1 175 ? 21.011 -9.492 -21.053 1.00 42.12 175 ARG A N 1
ATOM 1456 C CA . ARG A 1 175 ? 21.134 -10.284 -19.805 1.00 42.12 175 ARG A CA 1
ATOM 1457 C C . ARG A 1 175 ? 20.617 -9.485 -18.604 1.00 42.12 175 ARG A C 1
ATOM 1459 O O . ARG A 1 175 ? 21.356 -8.700 -18.012 1.00 42.12 175 ARG A O 1
ATOM 1466 N N . LEU A 1 176 ? 19.373 -9.756 -18.230 1.00 39.72 176 LEU A N 1
ATOM 1467 C CA . LEU A 1 176 ? 18.957 -9.886 -16.835 1.00 39.72 176 LEU A CA 1
ATOM 1468 C C . LEU A 1 176 ? 18.304 -11.259 -16.688 1.00 39.72 176 LEU A C 1
ATOM 1470 O O . LEU A 1 176 ? 17.590 -11.650 -17.638 1.00 39.72 176 LEU A O 1
#